Protein AF-X6LQF7-F1 (afdb_monomer_lite)

Foldseek 3Di:
DDDDPDDDDDDDDDLCCLCCLPPPPLVVLVVCVVVVHPVVVVVVVVDDPCPSVVVSVVSVVVSVVSVVVVVVVVPPPVPPPDDPPPDPDDDD

Sequence (92 aa):
IAAFSKNAVMIANNTAISRLFFERISRKFDLMMTQYAYVHWYRGEGMSGRDIPEAREDVGFLEKDYLDVLCDGLTDDPDDDYTNDDDDDNYY

InterPro domains:
  IPR000217 Tubulin [PTHR11588] (7-69)
  IPR008280 Tubulin/FtsZ, C-terminal [SSF55307] (4-68)
  IPR023123 Tubulin, C-terminal [G3DSA:1.10.287.600] (17-69)

Organism: Reticulomyxa filosa (NCBI:txid46433)

Secondary structure (DSSP, 8-state):
----S---------TTHHHHIIIIIIHHHHHHHTTTTTHHHHHHTT--TTHHHHHHHHHHHHHHHHHHHHHHTT--STT-------------

Structure (mmCIF, N/CA/C/O backbone):
data_AF-X6LQF7-F1
#
_entry.id   AF-X6LQF7-F1
#
loop_
_atom_site.group_PDB
_atom_site.id
_atom_site.type_symbol
_atom_site.label_atom_id
_atom_site.label_alt_id
_atom_site.label_comp_id
_atom_site.label_asym_id
_atom_site.label_entity_id
_atom_site.label_seq_id
_atom_site.pdbx_PDB_ins_code
_atom_site.Cartn_x
_atom_site.Cartn_y
_atom_site.Cartn_z
_atom_site.occupancy
_atom_site.B_iso_or_equiv
_atom_site.auth_seq_id
_atom_site.auth_comp_id
_atom_site.auth_asym_id
_atom_site.auth_atom_id
_atom_site.pdbx_PDB_model_num
ATOM 1 N N . ILE A 1 1 ? -11.639 -24.340 5.0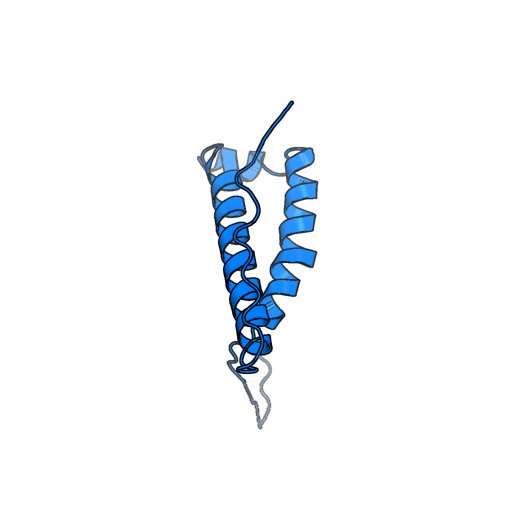85 1.00 57.66 1 ILE A N 1
ATOM 2 C CA . ILE A 1 1 ? -12.170 -23.858 6.384 1.00 57.66 1 ILE A CA 1
ATOM 3 C C . ILE A 1 1 ? -12.454 -25.091 7.226 1.00 57.66 1 ILE A C 1
ATOM 5 O O . ILE A 1 1 ? -13.232 -25.929 6.791 1.00 57.66 1 ILE A O 1
ATOM 9 N N . 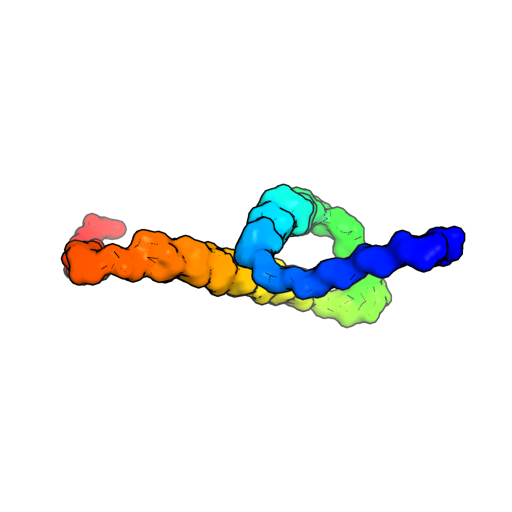ALA A 1 2 ? -11.737 -25.276 8.334 1.00 60.38 2 ALA A N 1
ATOM 10 C CA . ALA A 1 2 ? -11.929 -26.435 9.205 1.00 60.38 2 ALA A CA 1
ATOM 11 C C . ALA A 1 2 ? -13.255 -26.305 9.976 1.00 60.38 2 ALA A C 1
ATOM 13 O O . ALA A 1 2 ? -13.619 -25.209 10.401 1.00 60.38 2 ALA A O 1
ATOM 14 N N . ALA A 1 3 ? -13.994 -27.408 10.107 1.00 77.62 3 ALA A N 1
ATOM 15 C CA . ALA A 1 3 ? -15.302 -27.429 10.751 1.00 77.62 3 ALA A CA 1
ATOM 16 C C . ALA A 1 3 ? -15.144 -27.434 12.279 1.00 77.62 3 ALA A C 1
ATOM 18 O O . ALA A 1 3 ? -14.867 -28.472 12.876 1.00 77.62 3 ALA A O 1
ATOM 19 N N . PHE A 1 4 ? -15.320 -26.272 12.907 1.00 85.44 4 PHE A N 1
ATOM 20 C CA . PHE A 1 4 ? -15.393 -26.133 14.361 1.00 85.44 4 PHE A CA 1
ATOM 21 C C . PHE A 1 4 ? -16.803 -25.710 14.791 1.00 85.44 4 PHE A C 1
ATOM 23 O O . PHE A 1 4 ? -17.567 -25.145 14.008 1.00 85.44 4 PHE A O 1
ATOM 30 N N . SER A 1 5 ? -17.163 -26.008 16.044 1.00 87.69 5 SER A N 1
ATOM 31 C CA . SER A 1 5 ? -18.504 -25.742 16.590 1.00 87.69 5 SER A CA 1
ATOM 32 C C . SER A 1 5 ? -18.786 -24.257 16.840 1.00 87.69 5 SER A C 1
ATOM 34 O O . SER A 1 5 ? -19.947 -23.867 16.946 1.00 87.69 5 SER A O 1
ATOM 36 N N . LYS A 1 6 ? -17.741 -23.427 16.941 1.00 89.25 6 LYS A N 1
ATOM 37 C CA . LYS A 1 6 ? -17.825 -21.971 17.077 1.00 89.25 6 LYS A CA 1
ATOM 38 C C . LYS A 1 6 ? -16.665 -21.331 16.331 1.00 89.25 6 LYS A C 1
ATOM 40 O O . LYS A 1 6 ? -15.508 -21.635 16.610 1.00 89.25 6 LYS A O 1
ATOM 45 N N . ASN A 1 7 ? -16.994 -20.410 15.435 1.00 90.44 7 ASN A N 1
ATOM 46 C CA . ASN A 1 7 ? -16.041 -19.655 14.633 1.00 90.44 7 ASN A CA 1
ATOM 47 C C . ASN A 1 7 ? -16.376 -18.173 14.807 1.00 90.44 7 ASN A C 1
ATOM 49 O O . ASN A 1 7 ? -17.554 -17.824 14.885 1.00 90.44 7 ASN A O 1
ATOM 53 N N . ALA A 1 8 ? -15.366 -17.311 14.825 1.00 91.00 8 ALA A N 1
ATOM 54 C CA . ALA A 1 8 ? -15.555 -15.868 14.777 1.00 91.00 8 ALA A CA 1
ATOM 55 C C . ALA A 1 8 ? -14.648 -15.282 13.694 1.00 91.00 8 ALA A C 1
ATOM 57 O O . ALA A 1 8 ? -13.504 -15.709 13.539 1.00 91.00 8 ALA A O 1
ATOM 58 N N . VAL A 1 9 ? -15.173 -14.317 12.945 1.00 94.06 9 VAL A N 1
ATOM 59 C CA . VAL A 1 9 ? -14.437 -13.539 11.947 1.00 94.06 9 VAL A CA 1
ATOM 60 C C . VAL A 1 9 ? -14.701 -12.072 12.249 1.00 94.06 9 VAL A C 1
ATOM 62 O O . VAL A 1 9 ? -15.854 -11.681 12.421 1.00 94.06 9 VAL A O 1
ATOM 65 N N . MET A 1 10 ? -13.638 -11.274 12.323 1.00 94.12 10 MET A N 1
ATOM 66 C CA . MET A 1 10 ? -13.721 -9.822 12.433 1.00 94.12 10 MET A CA 1
ATOM 67 C C . MET A 1 10 ? -13.266 -9.210 11.116 1.00 94.12 10 MET A C 1
ATOM 69 O O . MET A 1 10 ? -12.200 -9.548 10.604 1.00 94.12 10 MET A O 1
ATOM 73 N N . ILE A 1 11 ? -14.076 -8.297 10.593 1.00 95.00 11 ILE A N 1
ATOM 74 C CA . ILE A 1 11 ? -13.687 -7.407 9.506 1.00 95.00 11 ILE A CA 1
ATOM 75 C C . ILE A 1 11 ? -13.415 -6.059 10.163 1.00 95.00 11 ILE A C 1
ATOM 77 O O . ILE A 1 11 ? -14.295 -5.504 10.817 1.00 95.00 11 ILE A O 1
ATOM 81 N N . ALA A 1 12 ? -12.184 -5.577 10.043 1.00 93.81 12 ALA A N 1
ATOM 82 C CA . ALA A 1 12 ? -11.738 -4.338 10.660 1.00 93.81 12 ALA A CA 1
ATOM 83 C C . ALA A 1 12 ? -11.002 -3.484 9.631 1.00 93.81 12 ALA A C 1
ATOM 85 O O . ALA A 1 12 ? -10.247 -4.017 8.818 1.00 93.81 12 ALA A O 1
ATOM 86 N N . ASN A 1 13 ? -11.199 -2.170 9.705 1.00 91.62 13 ASN A N 1
ATOM 87 C CA . ASN A 1 13 ? -10.405 -1.195 8.971 1.00 91.62 13 ASN A CA 1
ATOM 88 C C . ASN A 1 13 ? -9.443 -0.529 9.961 1.00 91.62 13 ASN A C 1
ATOM 90 O O . ASN A 1 13 ? -9.889 0.109 10.911 1.00 91.62 13 ASN A O 1
ATOM 94 N N . ASN A 1 14 ? -8.141 -0.753 9.792 1.00 90.50 14 ASN A N 1
ATOM 95 C CA . ASN A 1 14 ? -7.109 -0.263 10.702 1.00 90.50 14 ASN A CA 1
ATOM 96 C C . ASN A 1 14 ? -5.995 0.407 9.891 1.00 90.50 14 ASN A C 1
ATOM 98 O O . ASN A 1 14 ? -5.422 -0.222 9.000 1.00 90.50 14 ASN A O 1
ATOM 102 N N . THR A 1 15 ? -5.661 1.651 10.242 1.00 90.00 15 THR A N 1
ATOM 103 C CA . THR A 1 15 ? -4.610 2.458 9.600 1.00 90.00 15 THR A CA 1
ATOM 104 C C . THR A 1 15 ? -3.221 1.828 9.705 1.00 90.00 15 THR A C 1
ATOM 106 O O . THR A 1 15 ? -2.367 2.091 8.867 1.00 90.00 15 THR A O 1
ATOM 109 N N . ALA A 1 16 ? -3.001 0.899 10.644 1.00 89.81 16 ALA A N 1
ATOM 110 C CA . ALA A 1 16 ? -1.767 0.119 10.756 1.00 89.81 16 ALA A CA 1
ATOM 111 C C . ALA A 1 16 ? -1.440 -0.724 9.505 1.00 89.81 16 ALA A C 1
ATOM 113 O O . ALA A 1 16 ? -0.316 -1.219 9.387 1.00 89.81 16 ALA A O 1
ATOM 114 N N . ILE A 1 17 ? -2.386 -0.887 8.569 1.00 90.06 17 ILE A N 1
ATOM 115 C CA . ILE A 1 17 ? -2.140 -1.518 7.267 1.00 90.06 17 ILE A CA 1
ATOM 116 C C . ILE A 1 17 ? -1.074 -0.777 6.445 1.00 90.06 17 ILE A C 1
ATOM 118 O O . ILE A 1 17 ? -0.346 -1.419 5.692 1.00 90.06 17 ILE A O 1
ATOM 122 N N . SER A 1 18 ? -0.892 0.533 6.645 1.00 89.38 18 SER A N 1
ATOM 123 C CA . SER A 1 18 ? 0.126 1.332 5.947 1.00 89.38 18 SER A CA 1
ATOM 124 C C . SER A 1 18 ? 1.549 0.810 6.154 1.00 89.38 18 SER A C 1
ATOM 126 O O . SER A 1 18 ? 2.342 0.764 5.215 1.00 89.38 18 SER A O 1
ATOM 128 N N . ARG A 1 19 ? 1.857 0.282 7.347 1.00 87.94 19 ARG A N 1
ATOM 129 C CA . ARG A 1 19 ? 3.157 -0.346 7.642 1.00 87.94 19 ARG A CA 1
ATOM 130 C C . ARG A 1 19 ? 3.423 -1.566 6.760 1.00 87.94 19 ARG A C 1
ATOM 132 O O . ARG A 1 19 ? 4.567 -1.821 6.395 1.00 87.94 19 ARG A O 1
ATOM 139 N N . LEU A 1 20 ? 2.385 -2.330 6.404 1.00 90.31 20 LEU A N 1
ATOM 140 C CA . LEU A 1 20 ? 2.517 -3.473 5.497 1.00 90.31 20 LEU A CA 1
ATOM 141 C C . LEU A 1 20 ? 2.915 -3.013 4.091 1.00 90.31 20 LEU A C 1
ATOM 143 O O . LEU A 1 20 ? 3.813 -3.623 3.499 1.00 90.31 20 LEU A O 1
ATOM 147 N N . PHE A 1 21 ? 2.258 -1.966 3.583 1.00 88.25 21 PHE A N 1
ATOM 148 C CA . PHE A 1 21 ? 2.565 -1.380 2.279 1.00 88.25 21 PHE A CA 1
ATOM 149 C C . PHE A 1 21 ? 4.013 -0.880 2.252 1.00 88.25 21 PHE A C 1
ATOM 151 O O . PHE A 1 21 ? 4.812 -1.427 1.487 1.00 88.25 21 PHE A O 1
ATOM 158 N N . PHE A 1 22 ? 4.393 -0.030 3.211 1.00 81.69 22 PHE A N 1
ATOM 159 C CA . PHE A 1 22 ? 5.730 0.561 3.295 1.00 81.69 22 PHE A CA 1
ATOM 160 C C . PHE A 1 22 ? 6.843 -0.483 3.469 1.00 81.69 22 PHE A C 1
ATOM 162 O O . PHE A 1 22 ? 7.821 -0.541 2.717 1.00 81.69 22 PHE A O 1
ATOM 169 N N . GLU A 1 23 ? 6.716 -1.358 4.469 1.00 86.06 23 GLU A N 1
ATOM 170 C CA . GLU A 1 23 ? 7.831 -2.213 4.865 1.00 86.06 23 GLU A CA 1
ATOM 171 C C . GLU A 1 23 ? 7.943 -3.488 4.037 1.00 86.06 23 GLU A C 1
ATOM 173 O O . GLU A 1 23 ? 9.041 -3.998 3.813 1.00 86.06 23 GLU A O 1
ATOM 178 N N . ARG A 1 24 ? 6.826 -4.086 3.629 1.00 89.12 24 ARG A N 1
ATOM 179 C CA . ARG A 1 24 ? 6.860 -5.451 3.084 1.00 89.12 24 ARG A CA 1
ATOM 180 C C . ARG A 1 24 ? 6.623 -5.481 1.592 1.00 89.12 24 ARG A C 1
ATOM 182 O O . ARG A 1 24 ? 7.233 -6.329 0.941 1.00 89.12 24 ARG A O 1
ATOM 189 N N . ILE A 1 25 ? 5.763 -4.611 1.076 1.00 91.75 25 ILE A N 1
ATOM 190 C CA . ILE A 1 25 ? 5.377 -4.612 -0.335 1.00 91.75 25 ILE A CA 1
ATOM 191 C C . ILE A 1 25 ? 6.292 -3.668 -1.110 1.00 91.75 25 ILE A C 1
ATOM 193 O O . ILE A 1 25 ? 7.086 -4.157 -1.914 1.00 91.75 25 ILE A O 1
ATOM 197 N N . SER A 1 26 ? 6.280 -2.374 -0.790 1.00 93.06 26 SER A N 1
ATOM 198 C CA . SER A 1 26 ? 7.041 -1.331 -1.485 1.00 93.06 26 SER A CA 1
ATOM 199 C C . SER A 1 26 ? 8.541 -1.631 -1.499 1.00 93.06 26 SER A C 1
ATOM 201 O O . SER A 1 26 ? 9.131 -1.774 -2.565 1.00 93.06 26 SER A O 1
ATOM 203 N N . ARG A 1 27 ? 9.149 -1.932 -0.343 1.00 91.31 27 ARG A N 1
ATOM 204 C CA . ARG A 1 27 ? 10.583 -2.282 -0.270 1.00 91.31 27 ARG A CA 1
ATOM 205 C C . ARG A 1 27 ? 10.979 -3.480 -1.143 1.00 91.31 27 ARG A C 1
ATOM 207 O O . ARG A 1 27 ? 12.044 -3.488 -1.759 1.00 91.31 27 ARG A O 1
ATOM 214 N N . LYS A 1 28 ? 10.161 -4.539 -1.159 1.00 93.56 28 LYS A N 1
ATOM 215 C CA . LYS A 1 28 ? 10.451 -5.736 -1.968 1.00 93.56 28 LYS A CA 1
ATOM 216 C C . LYS A 1 28 ? 10.234 -5.466 -3.447 1.00 93.56 28 LYS A C 1
ATOM 218 O O . LYS A 1 28 ? 11.005 -5.962 -4.263 1.00 93.56 28 LYS A O 1
ATOM 223 N N . PHE A 1 29 ? 9.197 -4.707 -3.776 1.00 93.19 29 PHE A N 1
ATOM 224 C CA . PHE A 1 29 ? 8.924 -4.272 -5.132 1.00 93.19 29 PHE A CA 1
ATOM 225 C C . PHE A 1 29 ? 10.097 -3.456 -5.682 1.00 93.19 29 PHE A C 1
ATOM 227 O O . PHE A 1 29 ? 10.628 -3.809 -6.732 1.00 93.19 29 PHE A O 1
ATOM 234 N N . ASP A 1 30 ? 10.574 -2.461 -4.933 1.00 93.12 30 ASP A N 1
ATOM 235 C CA . ASP A 1 30 ? 11.686 -1.594 -5.335 1.00 93.12 30 ASP A CA 1
ATOM 236 C C . ASP A 1 30 ? 12.976 -2.415 -5.547 1.00 93.12 30 ASP A C 1
ATOM 238 O O . ASP A 1 30 ? 13.683 -2.250 -6.548 1.00 93.12 30 ASP A O 1
ATOM 242 N N . LEU A 1 31 ? 13.235 -3.400 -4.673 1.00 94.00 31 LEU A N 1
ATOM 243 C CA . LEU A 1 31 ? 14.340 -4.350 -4.837 1.00 94.00 31 LEU A CA 1
ATOM 244 C C . LEU A 1 31 ? 14.220 -5.171 -6.131 1.00 94.00 31 LEU A C 1
ATOM 246 O O . LEU A 1 31 ? 15.209 -5.346 -6.842 1.00 94.00 31 LEU A O 1
ATOM 250 N N . MET A 1 32 ? 13.026 -5.679 -6.452 1.00 93.62 32 MET A N 1
ATOM 251 C CA . MET A 1 32 ? 12.808 -6.432 -7.691 1.00 93.62 32 MET A CA 1
ATOM 252 C C . MET A 1 32 ? 12.950 -5.545 -8.931 1.00 93.62 32 MET A C 1
ATOM 254 O O . MET A 1 32 ? 13.578 -5.959 -9.909 1.00 93.62 32 MET A O 1
ATOM 258 N N . MET A 1 33 ? 12.405 -4.329 -8.892 1.00 91.50 33 MET A N 1
ATOM 259 C CA . MET A 1 33 ? 12.405 -3.412 -10.032 1.00 91.50 33 MET A CA 1
ATOM 260 C C . MET A 1 33 ? 13.786 -2.844 -10.338 1.00 91.50 33 MET A C 1
ATOM 262 O O . MET A 1 33 ? 14.095 -2.631 -11.507 1.00 91.50 33 MET A O 1
ATOM 266 N N . THR A 1 34 ? 14.668 -2.736 -9.339 1.00 94.38 34 THR A N 1
ATOM 267 C CA . THR A 1 34 ? 16.076 -2.350 -9.544 1.00 94.38 34 THR A CA 1
ATOM 268 C C . THR A 1 34 ? 16.798 -3.263 -10.547 1.00 94.38 34 THR A C 1
ATOM 270 O O . THR A 1 34 ? 17.707 -2.821 -11.244 1.00 94.38 34 THR A O 1
ATOM 273 N N . GLN A 1 35 ? 16.402 -4.537 -10.643 1.00 93.44 35 GLN A N 1
ATOM 274 C CA . GLN A 1 35 ? 16.986 -5.514 -11.573 1.00 93.44 35 GLN A CA 1
ATOM 275 C C . GLN A 1 35 ? 15.994 -5.988 -12.644 1.00 93.44 35 GLN A C 1
ATOM 277 O O . GLN A 1 35 ? 16.272 -6.956 -13.350 1.00 93.44 35 GLN A O 1
ATOM 282 N N . TYR A 1 36 ? 14.823 -5.350 -12.757 1.00 91.38 36 TYR A N 1
ATOM 283 C CA . TYR A 1 36 ? 13.725 -5.798 -13.623 1.00 91.38 36 TYR A CA 1
ATOM 284 C C . TYR A 1 36 ? 13.390 -7.294 -13.454 1.00 91.38 36 TYR A C 1
ATOM 286 O O . TYR A 1 36 ? 13.043 -7.997 -14.411 1.00 91.38 36 TYR A O 1
ATOM 294 N N . ALA A 1 37 ? 13.497 -7.804 -12.224 1.00 93.44 37 ALA A N 1
ATOM 295 C CA . ALA A 1 37 ? 13.284 -9.214 -11.935 1.00 93.44 37 ALA A CA 1
ATOM 296 C C . ALA A 1 37 ? 11.823 -9.604 -12.204 1.00 93.44 37 ALA A C 1
ATOM 298 O O . ALA A 1 37 ? 10.896 -8.894 -11.827 1.00 93.44 37 ALA A O 1
ATOM 299 N N . TYR A 1 38 ? 11.618 -10.749 -12.863 1.00 90.25 38 TYR A N 1
ATOM 300 C CA . TYR A 1 38 ? 10.299 -11.315 -13.193 1.00 90.25 38 TYR A CA 1
ATOM 301 C C . TYR A 1 38 ? 9.387 -10.460 -14.099 1.00 90.25 38 TYR A C 1
ATOM 303 O O . TYR A 1 38 ? 8.290 -10.903 -14.430 1.00 90.25 38 TYR A O 1
ATOM 311 N N . VAL A 1 39 ? 9.838 -9.300 -14.593 1.00 90.56 39 VAL A N 1
ATOM 312 C CA . VAL A 1 39 ? 9.037 -8.395 -15.447 1.00 90.56 39 VAL A CA 1
ATOM 313 C C . VAL A 1 39 ? 8.616 -9.047 -16.772 1.00 90.56 39 VAL A C 1
ATOM 315 O O . VAL A 1 39 ? 7.548 -8.747 -17.302 1.00 90.56 39 VAL A O 1
ATOM 318 N N . HIS A 1 40 ? 9.423 -9.969 -17.306 1.00 90.25 40 HIS A N 1
ATOM 319 C CA . HIS A 1 40 ? 9.138 -10.655 -18.572 1.00 90.25 40 HIS A CA 1
ATOM 320 C C . HIS A 1 40 ? 7.848 -11.488 -18.548 1.00 90.25 40 HIS A C 1
ATOM 322 O O . HIS A 1 40 ? 7.200 -11.589 -19.584 1.00 90.25 40 HIS A O 1
ATOM 328 N N . TRP A 1 41 ? 7.447 -12.030 -17.391 1.00 91.31 41 TRP A N 1
ATOM 329 C CA . TRP A 1 41 ? 6.177 -12.751 -17.254 1.00 91.31 41 TRP A CA 1
ATOM 330 C C . TRP A 1 41 ? 4.985 -11.836 -17.521 1.00 91.31 41 TRP A C 1
ATOM 332 O O . TRP A 1 41 ? 4.060 -12.220 -18.219 1.00 91.31 41 TRP A O 1
ATOM 342 N N . TYR A 1 42 ? 5.045 -10.597 -17.035 1.00 90.94 42 TYR A N 1
ATOM 343 C CA . TYR A 1 42 ? 3.962 -9.634 -17.212 1.00 90.94 42 TYR A CA 1
ATOM 344 C C . TYR A 1 42 ? 3.978 -8.985 -18.599 1.00 90.94 42 TYR A C 1
ATOM 346 O O . TYR A 1 42 ? 2.932 -8.782 -19.207 1.00 90.94 42 TYR A O 1
ATOM 354 N N . ARG A 1 43 ? 5.168 -8.710 -19.150 1.00 85.88 43 ARG A N 1
ATOM 355 C CA . ARG A 1 43 ? 5.291 -8.213 -20.531 1.00 85.88 43 ARG A CA 1
ATOM 356 C C . ARG A 1 43 ? 4.868 -9.257 -21.568 1.00 85.88 43 ARG A C 1
ATOM 358 O O . ARG A 1 43 ? 4.345 -8.878 -22.610 1.00 85.88 43 ARG A O 1
ATOM 365 N N . GLY A 1 44 ? 5.077 -10.545 -21.288 1.00 87.62 44 GLY A N 1
ATOM 366 C CA . GLY A 1 44 ? 4.620 -11.649 -22.140 1.00 87.62 44 GLY A CA 1
ATOM 367 C C . GLY A 1 44 ? 3.097 -11.712 -22.284 1.00 87.62 44 GLY A C 1
ATOM 368 O O . GLY A 1 44 ? 2.608 -12.081 -23.345 1.00 87.62 44 GLY A O 1
ATOM 369 N N . GLU A 1 45 ? 2.369 -11.257 -21.262 1.00 90.38 45 GLU A N 1
ATOM 370 C CA . GLU A 1 45 ? 0.901 -11.161 -21.243 1.00 90.38 45 GLU A CA 1
ATOM 371 C C . GLU A 1 45 ? 0.370 -9.838 -21.835 1.00 90.38 45 GLU A C 1
ATOM 373 O O . GLU A 1 45 ? -0.828 -9.569 -21.797 1.00 90.38 45 GLU A O 1
ATOM 378 N N . GLY A 1 46 ? 1.244 -8.993 -22.397 1.00 89.62 46 GLY A N 1
ATOM 379 C CA . GLY A 1 46 ? 0.853 -7.748 -23.066 1.00 89.62 46 GLY A CA 1
ATOM 380 C C . GLY A 1 46 ? 0.752 -6.523 -22.156 1.00 89.62 46 GLY A C 1
ATOM 381 O O . GLY A 1 46 ? 0.264 -5.484 -22.599 1.00 89.62 46 GLY A O 1
ATOM 382 N N . MET A 1 47 ? 1.232 -6.608 -20.913 1.00 91.62 47 MET A N 1
ATOM 383 C CA . MET A 1 47 ? 1.249 -5.462 -20.007 1.00 91.62 47 MET A CA 1
ATOM 384 C C . MET A 1 47 ? 2.272 -4.413 -20.459 1.00 91.62 47 MET A C 1
ATOM 386 O O . MET A 1 47 ? 3.412 -4.741 -20.823 1.00 91.62 47 MET A O 1
ATOM 390 N N . SER A 1 48 ? 1.877 -3.142 -20.436 1.00 90.75 48 SER A N 1
ATOM 391 C CA . SER A 1 48 ? 2.731 -2.045 -20.868 1.00 90.75 48 SER A CA 1
ATOM 392 C C . SER A 1 48 ? 3.855 -1.803 -19.861 1.00 90.75 48 SER A C 1
ATOM 394 O O . SER A 1 48 ? 3.752 -2.058 -18.661 1.00 90.75 48 SER A O 1
ATOM 396 N N . GLY A 1 49 ? 4.980 -1.291 -20.366 1.00 84.25 49 GLY A N 1
ATOM 397 C CA . GLY A 1 49 ? 6.144 -0.993 -19.534 1.00 84.25 49 GLY A CA 1
ATOM 398 C C . GLY A 1 49 ? 5.900 0.091 -18.478 1.00 84.25 49 GLY A C 1
ATOM 399 O O . GLY A 1 49 ? 6.716 0.198 -17.566 1.00 84.25 49 GLY A O 1
ATOM 400 N N . ARG A 1 50 ? 4.819 0.875 -18.599 1.00 87.31 50 ARG A N 1
ATOM 401 C CA . ARG A 1 50 ? 4.453 1.942 -17.654 1.00 87.31 50 ARG A CA 1
ATOM 402 C C . ARG A 1 50 ? 3.486 1.4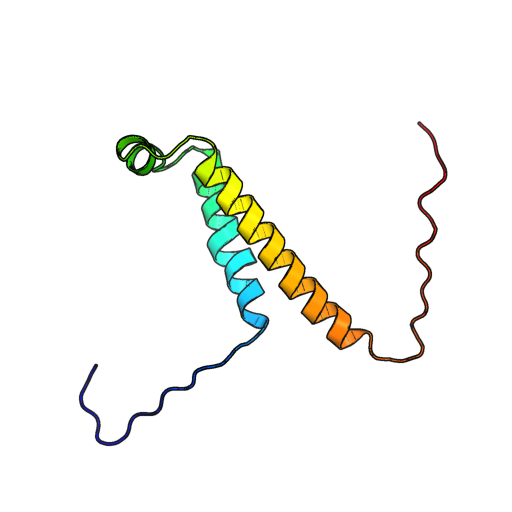98 -16.560 1.00 87.31 50 ARG A C 1
ATOM 404 O O . ARG A 1 50 ? 3.470 2.128 -15.514 1.00 87.31 50 ARG A O 1
ATOM 411 N N . ASP A 1 51 ? 2.783 0.390 -16.759 1.00 91.38 51 ASP A N 1
ATOM 412 C CA . ASP A 1 51 ? 1.686 -0.022 -15.878 1.00 91.38 51 ASP A CA 1
ATOM 413 C C . ASP A 1 51 ? 2.207 -0.442 -14.489 1.00 91.38 51 ASP A C 1
ATOM 415 O O . ASP A 1 51 ? 1.581 -0.185 -13.467 1.00 91.38 51 ASP A O 1
ATOM 419 N N . ILE A 1 52 ? 3.399 -1.056 -14.436 1.00 89.69 52 ILE A N 1
ATOM 420 C CA . ILE A 1 52 ? 4.081 -1.401 -13.175 1.00 89.69 52 ILE A CA 1
ATOM 421 C C . ILE A 1 52 ? 4.519 -0.144 -12.402 1.00 89.69 52 ILE A C 1
ATOM 423 O O . ILE A 1 52 ? 4.225 -0.068 -11.208 1.00 89.69 52 ILE A O 1
ATOM 427 N N . PRO A 1 53 ? 5.255 0.809 -13.016 1.00 90.56 53 PRO A N 1
ATOM 428 C CA . PRO A 1 53 ? 5.593 2.069 -12.357 1.00 90.56 53 PRO A CA 1
ATOM 429 C C . PRO A 1 53 ? 4.377 2.870 -11.884 1.00 90.56 53 PRO A C 1
ATOM 431 O O . PRO A 1 53 ? 4.405 3.384 -10.774 1.00 90.56 53 PRO A O 1
ATOM 434 N N . GLU A 1 54 ? 3.315 2.931 -12.686 1.00 94.06 54 GLU A N 1
ATOM 435 C CA . GLU A 1 54 ? 2.076 3.641 -12.346 1.00 94.06 54 GLU A CA 1
ATOM 436 C C . GLU A 1 54 ? 1.405 3.021 -11.113 1.00 94.06 54 GLU A C 1
ATOM 438 O O . GLU A 1 54 ? 1.175 3.703 -10.121 1.00 94.06 54 GLU A O 1
ATOM 443 N N . ALA A 1 55 ? 1.257 1.693 -11.079 1.00 93.69 55 ALA A N 1
ATOM 444 C CA . ALA A 1 55 ? 0.723 1.009 -9.901 1.00 93.69 55 ALA A CA 1
ATOM 445 C C . ALA A 1 55 ? 1.579 1.220 -8.632 1.00 93.69 55 ALA A C 1
ATOM 447 O O . ALA A 1 55 ? 1.069 1.159 -7.512 1.00 93.69 55 ALA A O 1
ATOM 448 N N . ARG A 1 56 ? 2.893 1.450 -8.773 1.00 94.06 56 ARG A N 1
ATOM 449 C CA . ARG A 1 56 ? 3.773 1.779 -7.638 1.00 94.06 56 ARG A CA 1
ATOM 450 C C . ARG A 1 56 ? 3.534 3.193 -7.118 1.00 94.06 56 ARG A C 1
ATOM 452 O O . ARG A 1 56 ? 3.650 3.402 -5.907 1.00 94.06 56 ARG A O 1
ATOM 459 N N . GLU A 1 57 ? 3.243 4.127 -8.015 1.00 94.75 57 GLU A N 1
ATOM 460 C CA . GLU A 1 57 ? 2.870 5.501 -7.687 1.00 94.75 57 GLU A CA 1
ATOM 461 C C . GLU A 1 57 ? 1.524 5.530 -6.954 1.00 94.75 57 GLU A C 1
ATOM 463 O O . GLU A 1 57 ? 1.441 6.111 -5.874 1.00 94.75 57 GLU A O 1
ATOM 468 N N . ASP A 1 58 ? 0.531 4.779 -7.438 1.00 95.44 58 ASP A N 1
ATOM 469 C CA . ASP A 1 58 ? -0.779 4.626 -6.787 1.00 95.44 58 ASP A CA 1
ATOM 470 C C . ASP A 1 58 ? -0.660 4.124 -5.340 1.00 95.44 58 ASP A C 1
ATOM 472 O O . ASP A 1 58 ? -1.300 4.644 -4.424 1.00 95.44 58 ASP A O 1
ATOM 476 N N . VAL A 1 59 ? 0.205 3.130 -5.101 1.00 92.50 59 VAL A N 1
ATOM 477 C CA . VAL A 1 59 ? 0.496 2.653 -3.738 1.00 92.50 59 VAL A CA 1
ATOM 478 C C . VAL A 1 59 ? 1.195 3.733 -2.907 1.00 92.50 59 VAL A C 1
ATOM 480 O O . VAL A 1 59 ? 0.947 3.822 -1.708 1.00 92.50 59 VAL A O 1
ATOM 483 N N . GLY A 1 60 ? 2.032 4.571 -3.522 1.00 92.88 60 GLY A N 1
ATOM 484 C CA . GLY A 1 60 ? 2.657 5.719 -2.863 1.00 92.88 60 GLY A CA 1
ATOM 485 C C . GLY A 1 60 ? 1.642 6.776 -2.417 1.00 92.88 60 GLY A C 1
ATOM 486 O O . GLY A 1 60 ? 1.744 7.275 -1.297 1.00 92.88 60 GLY A O 1
ATOM 487 N N . PHE A 1 61 ? 0.628 7.067 -3.236 1.00 93.81 61 PHE A N 1
ATOM 488 C CA . PHE A 1 61 ? -0.483 7.932 -2.829 1.00 93.81 61 PHE A CA 1
ATOM 489 C C . PHE A 1 61 ? -1.259 7.329 -1.656 1.00 93.81 61 PHE A C 1
ATOM 491 O O . PHE A 1 61 ? -1.494 8.014 -0.666 1.00 93.81 61 PHE A O 1
ATOM 498 N N . LEU A 1 62 ? -1.555 6.026 -1.699 1.00 91.88 62 LEU A N 1
ATOM 499 C CA . LEU A 1 62 ? -2.238 5.345 -0.597 1.00 91.88 62 LEU A CA 1
ATOM 500 C C . LEU A 1 62 ? -1.425 5.380 0.709 1.00 91.88 62 LEU A C 1
ATOM 502 O O . LEU A 1 62 ? -1.985 5.557 1.789 1.00 91.88 62 LEU A O 1
ATOM 506 N N . GLU A 1 63 ? -0.105 5.196 0.631 1.00 91.19 63 GLU A N 1
ATOM 507 C CA . GLU A 1 63 ? 0.793 5.322 1.785 1.00 91.19 63 GLU A CA 1
ATOM 508 C C . GLU A 1 63 ? 0.714 6.721 2.401 1.00 91.19 63 GLU A C 1
ATOM 510 O O . GLU A 1 63 ? 0.616 6.830 3.625 1.00 91.19 63 GLU A O 1
ATOM 515 N N . LYS A 1 64 ? 0.708 7.764 1.564 1.00 90.69 64 LYS A N 1
ATOM 516 C CA . LYS A 1 64 ? 0.557 9.150 2.008 1.00 90.69 64 LYS A CA 1
ATOM 517 C C . LYS A 1 64 ? -0.793 9.377 2.688 1.00 90.69 64 LYS A C 1
ATOM 519 O O . LYS A 1 64 ? -0.803 9.829 3.825 1.00 90.69 64 LYS A O 1
ATOM 524 N N . ASP A 1 65 ? -1.898 8.966 2.070 1.00 92.38 65 ASP A N 1
ATOM 525 C CA . ASP A 1 65 ? -3.242 9.145 2.638 1.00 92.38 65 ASP A CA 1
ATOM 526 C C . ASP A 1 65 ? -3.366 8.516 4.038 1.00 92.38 65 ASP A C 1
ATOM 528 O O . ASP A 1 65 ? -3.952 9.094 4.953 1.00 92.38 65 ASP A O 1
ATOM 532 N N . TYR A 1 66 ? -2.786 7.327 4.245 1.00 91.50 66 TYR A N 1
ATOM 533 C CA . TYR A 1 66 ? -2.793 6.689 5.564 1.00 91.50 66 TYR A CA 1
ATOM 534 C C . TYR A 1 66 ? -1.878 7.36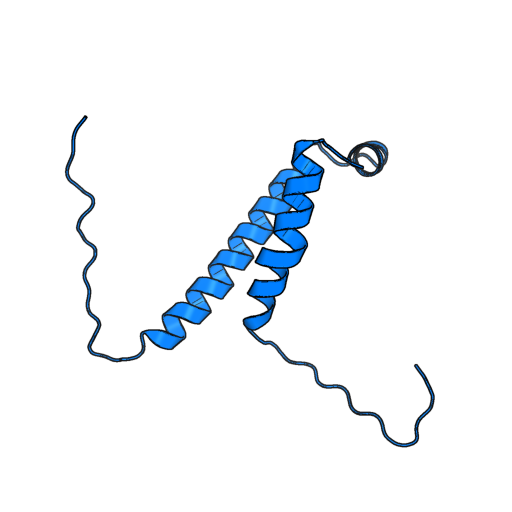9 6.588 1.00 91.50 66 TYR A C 1
ATOM 536 O O . TYR A 1 66 ? -2.154 7.265 7.786 1.00 91.50 66 TYR A O 1
ATOM 544 N N . LEU A 1 67 ? -0.777 7.985 6.152 1.00 88.62 67 LEU A N 1
ATOM 545 C CA . LEU A 1 67 ? 0.096 8.766 7.028 1.00 88.62 67 LEU A CA 1
ATOM 546 C C . LEU A 1 67 ? -0.584 10.069 7.439 1.00 88.62 67 LEU A C 1
ATOM 548 O O . LEU A 1 67 ? -0.589 10.374 8.627 1.00 88.62 67 LEU A O 1
ATOM 552 N N . ASP A 1 68 ? -1.221 10.762 6.500 1.00 88.75 68 ASP A N 1
ATOM 553 C CA . ASP A 1 68 ? -1.941 12.009 6.756 1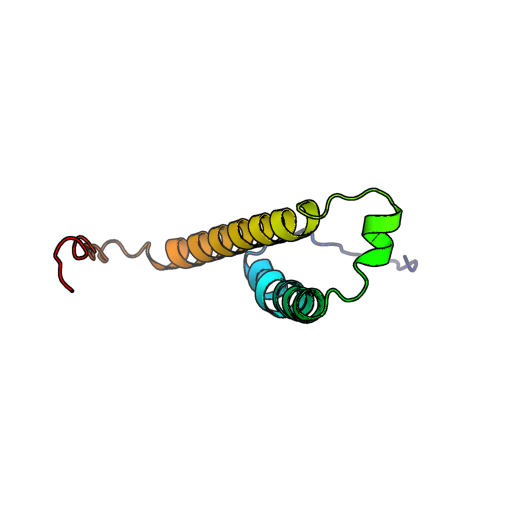.00 88.75 68 ASP A CA 1
ATOM 554 C C . ASP A 1 68 ? -3.071 11.766 7.772 1.00 88.75 68 ASP A C 1
ATOM 556 O O . ASP A 1 68 ? -3.115 12.421 8.807 1.00 88.75 68 ASP A O 1
ATOM 560 N N . VAL A 1 69 ? -3.878 10.709 7.603 1.00 89.19 69 VAL A N 1
ATOM 561 C CA . VAL A 1 69 ? -4.912 10.314 8.588 1.00 89.19 69 VAL A CA 1
ATOM 562 C C . VAL A 1 69 ? -4.324 9.977 9.967 1.00 89.19 69 VAL A C 1
ATOM 564 O O . VAL A 1 69 ? -4.971 10.193 10.994 1.00 89.19 69 VAL A O 1
ATOM 567 N N . LEU A 1 70 ? -3.120 9.398 10.018 1.00 85.25 70 LEU A N 1
ATOM 568 C CA . LEU A 1 70 ? -2.454 9.081 11.282 1.00 85.25 70 LEU A CA 1
ATOM 569 C C . LEU A 1 70 ? -1.956 10.351 11.988 1.00 85.25 70 LEU A C 1
ATOM 571 O O . LEU A 1 70 ? -2.023 10.411 13.214 1.00 85.25 70 LEU A O 1
ATOM 575 N N . CYS A 1 71 ? -1.463 11.327 11.224 1.00 82.50 71 CYS A N 1
ATOM 576 C CA . CYS A 1 71 ? -0.970 12.613 11.710 1.00 82.50 71 CYS A CA 1
ATOM 577 C C . CYS A 1 71 ? -2.112 13.552 12.119 1.00 82.50 71 CYS A C 1
ATOM 579 O O . CYS A 1 71 ? -2.060 14.090 13.219 1.00 82.50 71 CYS A O 1
ATOM 581 N N . ASP A 1 72 ? -3.170 13.669 11.316 1.00 78.38 72 ASP A N 1
ATOM 582 C CA . ASP A 1 72 ? -4.348 14.499 11.617 1.00 78.38 72 ASP A CA 1
ATOM 583 C C . ASP A 1 72 ? -5.074 14.031 12.888 1.00 78.38 72 ASP A C 1
ATOM 585 O O . ASP A 1 72 ? -5.632 14.823 13.639 1.00 78.38 72 ASP A O 1
ATOM 589 N N . GLY A 1 73 ? -5.037 12.728 13.186 1.00 62.22 73 GLY A N 1
ATOM 590 C CA . GLY A 1 73 ? -5.569 12.196 14.443 1.00 62.22 73 GLY A CA 1
ATOM 591 C C . GLY A 1 73 ? -4.733 12.537 15.685 1.00 62.22 73 GLY A C 1
ATOM 592 O O . GLY A 1 73 ? -5.192 12.295 16.801 1.00 62.22 73 GLY A O 1
ATOM 593 N N . LEU A 1 74 ? -3.507 13.043 15.511 1.00 58.69 74 LEU A N 1
ATOM 594 C CA . LEU A 1 74 ? -2.597 13.446 16.590 1.00 58.69 74 LEU A CA 1
ATOM 595 C C . LEU A 1 74 ? -2.605 14.963 16.832 1.00 58.69 74 LEU A C 1
ATOM 597 O O . LEU A 1 74 ? -2.177 15.378 17.905 1.00 58.69 74 LEU A O 1
ATOM 601 N N . THR A 1 75 ? -3.081 15.763 15.873 1.00 55.72 75 THR A N 1
ATOM 602 C CA . THR A 1 75 ? -3.067 17.237 15.900 1.00 55.72 75 THR A CA 1
ATOM 603 C C . THR A 1 75 ? -4.388 17.870 16.343 1.00 55.72 75 THR A C 1
ATOM 605 O O . THR A 1 75 ? -4.494 19.089 16.362 1.00 55.72 75 THR A O 1
ATOM 608 N N . ASP A 1 76 ? -5.382 17.086 16.774 1.00 54.00 76 ASP A N 1
ATOM 609 C CA . ASP A 1 76 ? -6.654 17.599 17.325 1.00 54.00 76 ASP A CA 1
ATOM 610 C C . ASP A 1 76 ? -6.498 18.196 18.753 1.00 54.00 76 ASP A C 1
ATOM 612 O O . ASP A 1 76 ? -7.453 18.249 19.533 1.00 54.00 76 ASP A O 1
ATOM 616 N N . ASP A 1 77 ? -5.281 18.627 19.116 1.00 52.75 77 ASP A N 1
ATOM 617 C CA . ASP A 1 77 ? -5.025 19.530 20.239 1.00 52.75 77 ASP A CA 1
ATOM 618 C C . ASP A 1 77 ? -5.218 20.967 19.709 1.00 52.75 77 ASP A C 1
ATOM 620 O O . ASP A 1 77 ? -4.476 21.388 18.820 1.00 52.75 77 ASP A O 1
ATOM 624 N N . PRO A 1 78 ? -6.221 21.733 20.178 1.00 53.06 78 PRO A N 1
ATOM 625 C CA . PRO A 1 78 ? -6.611 23.025 19.595 1.00 53.06 78 PRO A CA 1
ATOM 626 C C . PRO A 1 78 ? -5.561 24.156 19.677 1.00 53.06 78 PRO A C 1
ATOM 628 O O . PRO A 1 78 ? -5.897 25.293 19.349 1.00 53.06 78 PRO A O 1
ATOM 631 N N . ASP A 1 79 ? -4.326 23.867 20.096 1.00 51.03 79 ASP A N 1
ATOM 632 C CA . ASP A 1 79 ? -3.247 24.838 20.313 1.00 51.03 79 ASP A CA 1
ATOM 633 C C . ASP A 1 79 ? -2.086 24.764 19.286 1.00 51.03 79 ASP A C 1
ATOM 635 O O . ASP A 1 79 ? -1.203 25.621 19.334 1.00 51.03 79 ASP A O 1
ATOM 639 N N . ASP A 1 80 ? -2.072 23.825 18.327 1.00 49.88 80 ASP A N 1
ATOM 640 C CA . ASP A 1 80 ? -0.984 23.699 17.327 1.00 49.88 80 ASP A CA 1
ATOM 641 C C . ASP A 1 80 ? -1.273 24.458 16.008 1.00 49.88 80 ASP A C 1
ATOM 643 O O . ASP A 1 80 ? -1.360 23.889 14.919 1.00 49.88 80 A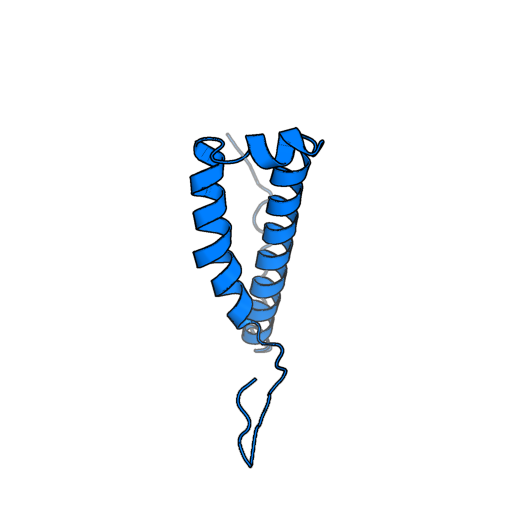SP A O 1
ATOM 647 N N . ASP A 1 81 ? -1.380 25.789 16.091 1.00 46.28 81 ASP A N 1
ATOM 648 C CA . ASP A 1 81 ? -1.220 26.692 14.936 1.00 46.28 81 ASP A CA 1
ATOM 649 C C . ASP A 1 81 ? 0.277 26.944 14.691 1.00 46.28 81 ASP A C 1
ATOM 651 O O . ASP A 1 81 ? 0.829 27.988 15.046 1.00 46.28 81 ASP A O 1
ATOM 655 N N . TYR A 1 82 ? 0.971 25.957 14.120 1.00 52.03 82 TYR A N 1
ATOM 656 C CA . TYR A 1 82 ? 2.285 26.188 13.521 1.00 52.03 82 TYR A CA 1
ATOM 657 C C . TYR A 1 82 ? 2.121 26.449 12.027 1.00 52.03 82 TYR A C 1
ATOM 659 O O . TYR A 1 82 ? 2.194 25.549 11.189 1.00 52.03 82 TYR A O 1
ATOM 667 N N . THR A 1 83 ? 1.933 27.728 11.711 1.00 51.62 83 THR A N 1
ATOM 668 C CA . THR A 1 83 ? 2.200 28.325 10.404 1.00 51.62 83 THR A CA 1
ATOM 669 C C . THR A 1 83 ? 3.552 27.841 9.868 1.00 51.62 83 THR A C 1
ATOM 671 O O . THR A 1 83 ? 4.596 28.245 10.377 1.00 51.62 83 THR A O 1
ATOM 674 N N . ASN A 1 84 ? 3.551 27.001 8.834 1.00 52.84 84 ASN A N 1
ATOM 675 C CA . ASN A 1 84 ? 4.708 26.848 7.951 1.00 52.84 84 ASN A CA 1
ATOM 676 C C . ASN A 1 84 ? 4.402 27.595 6.652 1.00 52.84 84 ASN A C 1
ATOM 678 O O . ASN A 1 84 ? 4.077 26.990 5.636 1.00 52.84 84 ASN A O 1
ATOM 682 N N . ASP A 1 85 ? 4.482 28.923 6.743 1.00 47.97 85 ASP A N 1
ATOM 683 C CA . ASP A 1 85 ? 4.513 29.865 5.617 1.00 47.97 85 ASP A CA 1
ATOM 684 C C . ASP A 1 85 ? 5.958 30.362 5.383 1.00 47.97 85 ASP A C 1
ATOM 686 O O . ASP A 1 85 ? 6.178 31.496 4.976 1.00 47.97 85 ASP A O 1
ATOM 690 N N . ASP A 1 86 ? 6.962 29.516 5.638 1.00 53.94 86 ASP A N 1
ATOM 691 C CA . ASP A 1 86 ? 8.370 29.812 5.348 1.00 53.94 86 ASP A CA 1
ATOM 692 C C . ASP A 1 86 ? 8.934 28.770 4.371 1.00 53.94 86 ASP A C 1
ATOM 694 O O . ASP A 1 86 ? 9.621 27.838 4.772 1.00 53.94 86 ASP A O 1
ATOM 698 N N . ASP A 1 87 ? 8.621 28.922 3.082 1.00 52.94 87 ASP A N 1
ATOM 699 C CA . ASP A 1 87 ? 9.486 28.466 1.980 1.00 52.94 87 ASP A CA 1
ATOM 700 C C . ASP A 1 87 ? 9.180 29.255 0.684 1.00 52.94 87 ASP A C 1
ATOM 702 O O . ASP A 1 87 ? 9.054 28.709 -0.413 1.00 52.94 87 ASP A O 1
ATOM 706 N N . ASP A 1 88 ? 9.075 30.584 0.805 1.00 57.12 88 ASP A N 1
ATOM 707 C CA . ASP A 1 88 ? 9.289 31.515 -0.312 1.00 57.12 88 ASP A CA 1
ATOM 708 C C . ASP A 1 88 ? 10.338 32.554 0.110 1.00 57.12 88 ASP A C 1
ATOM 710 O O . ASP A 1 88 ? 9.991 33.627 0.581 1.00 57.12 88 ASP A O 1
ATOM 714 N N . ASP A 1 89 ? 11.626 32.182 0.043 1.00 49.38 89 ASP A N 1
ATOM 715 C CA . ASP A 1 89 ? 12.741 33.099 -0.267 1.00 49.38 89 ASP A CA 1
ATOM 716 C C . ASP A 1 89 ? 14.116 32.370 -0.348 1.00 49.38 89 ASP A C 1
ATOM 718 O O . ASP A 1 89 ? 14.929 32.359 0.571 1.00 49.38 89 ASP A O 1
ATOM 722 N N . ASN A 1 90 ? 14.403 31.845 -1.545 1.00 54.09 90 ASN A N 1
ATOM 723 C CA . ASN A 1 90 ? 15.567 32.219 -2.370 1.00 54.09 90 ASN A CA 1
ATOM 724 C C . ASN A 1 90 ? 17.029 31.705 -2.137 1.00 54.09 90 ASN A C 1
ATOM 726 O O . ASN A 1 90 ? 17.641 31.848 -1.084 1.00 54.09 90 ASN A O 1
ATOM 730 N N . TYR A 1 91 ? 17.641 31.367 -3.292 1.00 45.31 91 TYR A N 1
ATOM 731 C CA . TYR A 1 91 ? 19.038 31.583 -3.750 1.00 45.31 91 TYR A CA 1
ATOM 732 C C . TYR A 1 91 ? 20.160 30.555 -3.444 1.00 45.31 91 TYR A C 1
ATOM 734 O O . TYR A 1 91 ? 20.894 30.674 -2.463 1.00 45.31 91 TYR A O 1
ATOM 742 N N . TYR A 1 92 ? 20.412 29.641 -4.396 1.00 44.78 92 TYR A N 1
ATOM 743 C CA . TYR A 1 92 ? 21.546 29.695 -5.353 1.00 44.78 92 TYR A CA 1
ATOM 744 C C . TYR A 1 92 ? 21.344 28.726 -6.527 1.00 44.78 92 TYR A C 1
ATOM 746 O O . TYR A 1 92 ? 20.870 27.595 -6.287 1.00 44.78 92 TYR A O 1
#

Radius of gyration: 20.94 Å; chains: 1; bounding box: 40×60×43 Å

pLDDT: mean 81.4, std 16.43, range [44.78, 95.44]